Protein AF-A0A1H9Y8B5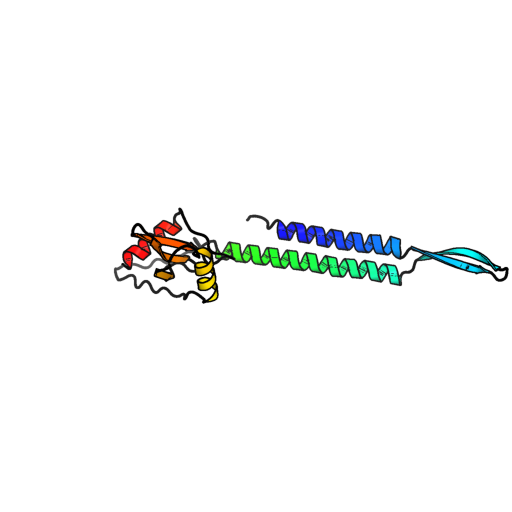-F1 (afdb_monomer_lite)

pLDDT: mean 79.42, std 17.2, range [31.36, 98.31]

Secondary structure (DSSP, 8-state):
----HHHHHHHHHHHHHHHHHHHHHHHHHEEEEEEE-TTS-EEEEEEE-HHHHHHHHHHHHHHHHHHHHHHHHHHHHHHHHHHHHS---------------------------HHHHHHHHHHTTTSEEEEEEE-SSTTEEEEEEEETTEEEEEEEE-SSSS-EE--SSHHHHHHHHHHHHH-

Organism: NCBI:txid930131

Structure (mmCIF, N/CA/C/O backbone):
data_AF-A0A1H9Y8B5-F1
#
_entry.id   AF-A0A1H9Y8B5-F1
#
loop_
_atom_site.group_PDB
_atom_site.id
_atom_site.type_symbol
_atom_site.label_atom_id
_atom_site.label_alt_id
_atom_site.label_comp_id
_atom_site.label_asym_id
_atom_site.label_entity_id
_atom_site.label_seq_id
_atom_site.pdbx_PDB_ins_code
_atom_site.Cartn_x
_atom_site.Cartn_y
_atom_site.Cartn_z
_atom_site.occupancy
_atom_site.B_iso_or_equiv
_atom_site.auth_seq_id
_atom_site.auth_comp_id
_atom_site.auth_asym_id
_atom_site.auth_atom_id
_atom_site.pdbx_PDB_model_num
ATOM 1 N N . MET A 1 1 ? -21.047 7.139 5.193 1.00 51.12 1 MET A N 1
ATOM 2 C CA . MET A 1 1 ? -19.823 6.328 5.029 1.00 51.12 1 MET A CA 1
ATOM 3 C C . MET A 1 1 ? -18.654 7.294 4.964 1.00 51.12 1 MET A C 1
ATOM 5 O O . MET A 1 1 ? -18.599 8.076 4.024 1.00 51.12 1 MET A O 1
ATOM 9 N N . LYS A 1 2 ? -17.807 7.359 5.997 1.00 60.38 2 LYS A N 1
ATOM 10 C CA . LYS A 1 2 ? -16.585 8.176 5.941 1.00 60.38 2 LYS A CA 1
ATOM 11 C C . LYS A 1 2 ? -15.595 7.439 5.036 1.00 60.38 2 LYS A C 1
ATOM 13 O O . LYS A 1 2 ? -15.360 6.255 5.242 1.00 60.38 2 LYS A O 1
ATOM 18 N N . GLU A 1 3 ? -15.066 8.102 4.012 1.00 68.00 3 GLU A N 1
ATOM 19 C CA . GLU A 1 3 ? -13.996 7.518 3.198 1.00 68.00 3 GLU A CA 1
ATOM 20 C C . GLU A 1 3 ? -12.751 7.310 4.064 1.00 68.00 3 GLU A C 1
ATOM 22 O O . GLU A 1 3 ? -12.330 8.228 4.777 1.00 68.00 3 GLU A O 1
ATOM 27 N N . ASN A 1 4 ? -12.132 6.131 3.965 1.00 81.56 4 ASN A N 1
ATOM 28 C CA . ASN A 1 4 ? -10.840 5.891 4.589 1.00 81.56 4 ASN A CA 1
ATOM 29 C C . ASN A 1 4 ? -9.761 6.691 3.839 1.00 81.56 4 ASN A C 1
ATOM 31 O O . ASN A 1 4 ? -9.314 6.304 2.757 1.00 81.56 4 ASN A O 1
ATOM 35 N N . GLN A 1 5 ? -9.352 7.818 4.427 1.00 88.38 5 GLN A N 1
ATOM 36 C CA . GLN A 1 5 ? -8.331 8.705 3.864 1.00 88.38 5 GLN A CA 1
ATOM 37 C C . GLN A 1 5 ? -6.994 7.983 3.653 1.00 88.38 5 GLN A C 1
ATOM 39 O O . GLN A 1 5 ? -6.321 8.231 2.657 1.00 88.38 5 GLN A O 1
ATOM 44 N N . VAL A 1 6 ? -6.641 7.043 4.537 1.00 89.69 6 VAL A N 1
ATOM 45 C CA . VAL A 1 6 ? -5.393 6.271 4.440 1.00 89.69 6 VAL A CA 1
ATOM 46 C C . VAL A 1 6 ? -5.401 5.396 3.189 1.00 89.69 6 VAL A C 1
ATOM 48 O O . VAL A 1 6 ? -4.450 5.429 2.411 1.00 89.69 6 VAL A O 1
ATOM 51 N N . ALA A 1 7 ? -6.503 4.680 2.939 1.00 91.25 7 ALA A N 1
ATOM 52 C CA . ALA A 1 7 ? -6.656 3.882 1.723 1.00 91.25 7 ALA A CA 1
ATOM 53 C C . ALA A 1 7 ? -6.527 4.758 0.465 1.00 91.25 7 ALA A C 1
ATOM 55 O O . ALA A 1 7 ? -5.803 4.417 -0.470 1.00 91.25 7 ALA A O 1
ATOM 56 N N . LYS A 1 8 ? -7.170 5.929 0.451 1.00 92.94 8 LYS A N 1
ATOM 57 C CA . LYS A 1 8 ? -7.124 6.855 -0.689 1.00 92.94 8 LYS A CA 1
ATOM 58 C C . LYS A 1 8 ? -5.707 7.352 -0.986 1.00 92.94 8 LYS A C 1
ATOM 60 O O . LYS A 1 8 ? -5.304 7.376 -2.145 1.00 92.94 8 LYS A O 1
ATOM 65 N N . ILE A 1 9 ? -4.946 7.708 0.049 1.00 95.50 9 ILE A N 1
ATOM 66 C CA . ILE A 1 9 ? -3.552 8.151 -0.095 1.00 95.50 9 ILE A CA 1
ATOM 67 C C . ILE A 1 9 ? -2.684 7.019 -0.656 1.00 95.50 9 ILE A C 1
ATOM 69 O O . ILE A 1 9 ? -1.950 7.238 -1.616 1.00 95.50 9 ILE A O 1
ATOM 73 N N . LEU A 1 10 ? -2.810 5.801 -0.119 1.00 95.06 10 LEU A N 1
ATOM 74 C CA . LEU A 1 10 ? -2.058 4.634 -0.597 1.00 95.06 10 LEU A CA 1
ATOM 75 C C . LEU A 1 10 ? -2.342 4.312 -2.067 1.00 95.06 10 LEU A C 1
ATOM 77 O O . LEU A 1 10 ? -1.420 4.000 -2.816 1.00 95.06 10 LEU A O 1
ATOM 81 N N . TYR A 1 11 ? -3.595 4.452 -2.498 1.00 96.38 11 TYR A N 1
ATOM 82 C CA . TYR A 1 11 ? -3.975 4.266 -3.897 1.00 96.38 11 TYR A CA 1
ATOM 83 C C . TYR A 1 11 ? -3.278 5.275 -4.821 1.00 96.38 11 TYR A C 1
ATOM 85 O O . TYR A 1 11 ? -2.722 4.905 -5.855 1.00 96.38 11 TYR A O 1
ATOM 93 N N . ILE A 1 12 ? -3.262 6.553 -4.423 1.00 97.19 12 ILE A N 1
ATOM 94 C CA . ILE A 1 12 ? -2.598 7.628 -5.174 1.00 97.19 12 ILE A CA 1
ATOM 95 C C . ILE A 1 12 ? -1.087 7.387 -5.244 1.00 97.19 12 ILE A C 1
ATOM 97 O O . ILE A 1 12 ? -0.502 7.530 -6.316 1.00 97.19 12 ILE A O 1
ATOM 101 N N . ILE A 1 13 ? -0.465 6.987 -4.129 1.00 96.94 13 ILE A N 1
ATOM 102 C CA . ILE A 1 13 ? 0.958 6.623 -4.089 1.00 96.94 13 ILE A CA 1
ATOM 103 C C . ILE A 1 13 ? 1.232 5.465 -5.047 1.00 96.94 13 ILE A C 1
ATOM 105 O O . ILE A 1 13 ? 2.180 5.540 -5.822 1.00 96.94 13 ILE A O 1
ATOM 109 N N . GLY A 1 14 ? 0.383 4.434 -5.051 1.00 97.50 14 GLY A N 1
ATOM 110 C CA . GLY A 1 14 ? 0.509 3.308 -5.970 1.00 97.50 14 GLY A CA 1
ATOM 111 C C . GLY A 1 14 ? 0.517 3.747 -7.434 1.00 97.50 14 GLY A C 1
ATOM 112 O O . GLY A 1 14 ? 1.438 3.395 -8.167 1.00 97.50 14 GLY A O 1
ATOM 113 N N . ILE A 1 15 ? -0.432 4.593 -7.849 1.00 97.94 15 ILE A N 1
ATOM 114 C CA . ILE A 1 15 ? -0.466 5.151 -9.215 1.00 97.94 15 ILE A CA 1
ATOM 115 C C . ILE A 1 15 ? 0.785 5.986 -9.514 1.00 97.94 15 ILE A C 1
ATOM 117 O O . ILE A 1 15 ? 1.388 5.837 -10.581 1.00 97.94 15 ILE A O 1
ATOM 121 N N . ALA A 1 16 ? 1.191 6.854 -8.584 1.00 97.81 16 ALA A N 1
ATOM 122 C CA . ALA A 1 16 ? 2.378 7.684 -8.749 1.00 97.81 16 ALA A CA 1
ATOM 123 C C . ALA A 1 16 ? 3.638 6.824 -8.931 1.00 97.81 16 ALA A C 1
ATOM 125 O O . ALA A 1 16 ? 4.452 7.117 -9.803 1.00 97.81 16 ALA A O 1
ATOM 126 N N . GLN A 1 17 ? 3.761 5.726 -8.183 1.00 97.44 17 GLN A N 1
ATOM 127 C CA . GLN A 1 17 ? 4.887 4.798 -8.259 1.00 97.44 17 GLN A CA 1
ATOM 128 C C . GLN A 1 17 ? 5.007 4.138 -9.641 1.00 97.44 17 GLN A C 1
ATOM 130 O O . GLN A 1 17 ? 6.113 4.020 -10.171 1.00 97.44 17 GLN A O 1
ATOM 135 N N . ILE A 1 18 ? 3.877 3.761 -10.254 1.00 98.25 18 ILE A N 1
ATOM 136 C CA . ILE A 1 18 ? 3.848 3.218 -11.623 1.00 98.25 18 ILE A CA 1
ATOM 137 C C . ILE A 1 18 ? 4.371 4.269 -12.610 1.00 98.25 18 ILE A C 1
ATOM 139 O O . ILE A 1 18 ? 5.240 3.973 -13.433 1.00 98.25 18 ILE A O 1
ATOM 143 N N . GLY A 1 19 ? 3.882 5.508 -12.500 1.00 97.94 19 GLY A N 1
ATOM 144 C CA . GLY A 1 19 ? 4.325 6.617 -13.347 1.00 97.94 19 GLY A CA 1
ATOM 145 C C . GLY A 1 19 ? 5.813 6.931 -13.179 1.00 97.94 19 GLY A C 1
ATOM 146 O O . GLY A 1 19 ? 6.533 7.064 -14.168 1.00 97.94 19 GLY A O 1
ATOM 147 N N . ILE A 1 20 ? 6.296 6.986 -11.936 1.00 97.88 20 ILE A N 1
ATOM 148 C CA . ILE A 1 20 ? 7.709 7.227 -11.618 1.00 97.88 20 ILE A CA 1
ATOM 149 C C . ILE A 1 20 ? 8.584 6.107 -12.183 1.00 97.88 20 ILE A C 1
ATOM 151 O O . ILE A 1 20 ? 9.589 6.401 -12.822 1.00 97.88 20 ILE A O 1
ATOM 155 N N . GLY A 1 21 ? 8.205 4.837 -12.007 1.00 97.62 21 GLY A N 1
ATOM 156 C CA . GLY A 1 21 ? 8.967 3.706 -12.543 1.00 97.62 21 GLY A CA 1
ATOM 157 C C . GLY A 1 21 ? 9.086 3.736 -14.065 1.00 97.62 21 GLY A C 1
ATOM 158 O O . GLY A 1 21 ? 10.164 3.484 -14.603 1.00 97.62 21 GLY A O 1
ATOM 159 N N . PHE A 1 22 ? 8.014 4.122 -14.758 1.00 97.88 22 PHE A N 1
ATOM 160 C CA . PHE A 1 22 ? 8.033 4.309 -16.208 1.00 97.88 22 PHE A CA 1
ATOM 161 C C . PHE A 1 22 ? 8.968 5.454 -16.634 1.00 97.88 22 PHE A C 1
ATOM 163 O O . PHE A 1 22 ? 9.809 5.274 -17.516 1.00 97.88 22 PHE A O 1
ATOM 170 N N . VAL A 1 23 ? 8.872 6.621 -15.983 1.00 97.75 23 VAL A N 1
ATOM 171 C CA . VAL A 1 23 ? 9.729 7.785 -16.280 1.00 97.75 23 VAL A CA 1
ATOM 172 C C . VAL A 1 23 ? 11.199 7.481 -15.990 1.00 97.75 23 VAL A C 1
ATOM 174 O O . VAL A 1 23 ? 12.060 7.770 -16.819 1.00 97.75 23 VAL A O 1
ATOM 177 N N . LEU A 1 24 ? 11.500 6.849 -14.853 1.00 96.94 24 LEU A N 1
ATOM 178 C CA . LEU A 1 24 ? 12.855 6.408 -14.523 1.00 96.94 24 LEU A CA 1
ATOM 179 C C . LEU A 1 24 ? 13.367 5.381 -15.531 1.00 96.94 24 LEU A C 1
ATOM 181 O O . LEU A 1 24 ? 14.515 5.474 -15.951 1.00 96.94 24 LEU A O 1
ATOM 185 N N . GLY A 1 25 ? 12.520 4.456 -15.982 1.00 97.00 25 GLY A N 1
ATOM 186 C CA . GLY A 1 25 ? 12.881 3.522 -17.043 1.00 97.00 25 GLY A CA 1
ATOM 187 C C . GLY A 1 25 ? 13.302 4.231 -18.329 1.00 97.00 25 GLY A C 1
ATOM 188 O O . GLY A 1 25 ? 14.275 3.812 -18.952 1.00 97.00 25 GLY A O 1
ATOM 189 N N . LEU A 1 26 ? 12.610 5.305 -18.725 1.00 95.94 26 LEU A N 1
ATOM 190 C CA . LEU A 1 26 ? 12.978 6.090 -19.909 1.00 95.94 26 LEU A CA 1
ATOM 191 C C . LEU A 1 26 ? 14.315 6.817 -19.725 1.00 95.94 26 LEU A C 1
ATOM 193 O O . LEU A 1 26 ? 15.146 6.793 -20.630 1.00 95.94 26 LEU A O 1
ATOM 197 N N . ILE A 1 27 ? 14.528 7.435 -18.560 1.00 95.38 27 ILE A N 1
ATOM 198 C CA . ILE A 1 27 ? 15.750 8.199 -18.266 1.00 95.38 27 ILE A CA 1
ATOM 199 C C . ILE A 1 27 ? 16.960 7.268 -18.163 1.00 95.38 27 ILE A C 1
ATOM 201 O O . ILE A 1 27 ? 17.986 7.523 -18.780 1.00 95.38 27 ILE A O 1
ATOM 205 N N . VAL A 1 28 ? 16.843 6.179 -17.404 1.00 94.44 28 VAL A N 1
ATOM 206 C CA . VAL A 1 28 ? 17.955 5.250 -17.147 1.00 94.44 28 VAL A CA 1
ATOM 207 C C . VAL A 1 28 ? 18.180 4.306 -18.334 1.00 94.44 28 VAL A C 1
ATOM 209 O O . VAL A 1 28 ? 19.295 3.841 -18.557 1.00 94.44 28 VAL A O 1
ATOM 212 N N . GLY A 1 29 ? 17.136 4.023 -19.118 1.00 94.44 29 GLY A N 1
ATOM 213 C CA . GLY A 1 29 ? 17.239 3.251 -20.356 1.00 94.44 29 GLY A CA 1
ATOM 214 C C . GLY A 1 29 ? 17.949 4.003 -21.484 1.00 94.44 29 GLY A C 1
ATOM 215 O O . GLY A 1 29 ? 18.496 3.362 -22.380 1.00 94.44 29 GLY A O 1
ATOM 216 N N . ALA A 1 30 ? 17.982 5.338 -21.445 1.00 93.44 30 ALA A N 1
ATOM 217 C CA . ALA A 1 30 ? 18.781 6.136 -22.365 1.00 93.44 30 ALA A CA 1
ATOM 218 C C . ALA A 1 30 ? 20.265 6.024 -21.985 1.00 93.44 30 ALA A C 1
ATOM 220 O O . ALA A 1 30 ? 20.703 6.538 -20.958 1.00 93.44 30 ALA A O 1
ATOM 221 N N . THR A 1 31 ? 21.045 5.328 -22.813 1.00 88.12 31 THR A N 1
ATOM 222 C CA . THR A 1 31 ? 22.463 5.065 -22.550 1.00 88.12 31 THR A CA 1
ATOM 223 C C . THR A 1 31 ? 23.332 5.670 -23.638 1.00 88.12 31 THR A C 1
ATOM 225 O O . THR A 1 31 ? 23.067 5.491 -24.827 1.00 88.12 31 THR A O 1
ATOM 228 N N . GLU A 1 32 ? 24.420 6.315 -23.238 1.00 86.81 32 GLU A N 1
ATOM 229 C CA . GLU A 1 32 ? 25.475 6.747 -24.148 1.00 86.81 32 GLU A CA 1
ATOM 230 C C . GLU A 1 32 ? 26.652 5.783 -24.038 1.00 86.81 32 GLU A C 1
ATOM 232 O O . GLU A 1 32 ? 27.184 5.548 -22.952 1.00 86.81 32 GLU A O 1
ATOM 237 N N . THR A 1 33 ? 27.054 5.203 -25.165 1.00 80.62 33 THR A N 1
ATOM 238 C CA . THR A 1 33 ? 28.214 4.309 -25.228 1.00 80.62 33 THR A CA 1
ATOM 239 C C . THR A 1 33 ? 29.286 4.924 -26.109 1.00 80.62 33 THR A C 1
ATOM 241 O O . THR A 1 33 ? 29.013 5.315 -27.245 1.00 80.62 33 THR A O 1
ATOM 244 N N . VAL A 1 34 ? 30.514 4.998 -25.597 1.00 85.50 34 VAL A N 1
ATOM 245 C CA . VAL A 1 34 ? 31.676 5.426 -26.382 1.00 85.50 34 VAL A CA 1
ATOM 246 C C . VAL A 1 34 ? 32.187 4.230 -27.173 1.00 85.50 34 VAL A C 1
ATOM 248 O O . VAL A 1 34 ? 32.600 3.226 -26.593 1.00 85.50 34 VAL A O 1
ATOM 251 N N . ILE A 1 35 ? 32.169 4.343 -28.496 1.00 82.12 35 ILE A N 1
ATOM 252 C CA . ILE A 1 35 ? 32.683 3.321 -29.405 1.00 82.12 35 ILE A CA 1
ATOM 253 C C . ILE A 1 35 ? 33.959 3.855 -30.042 1.00 82.12 35 ILE A C 1
ATOM 255 O O . ILE A 1 35 ? 33.967 4.926 -30.649 1.00 82.12 35 ILE A O 1
ATOM 259 N N . TYR A 1 36 ? 35.050 3.107 -29.904 1.00 83.81 36 TYR A N 1
ATOM 260 C CA . TYR A 1 36 ? 36.321 3.447 -30.531 1.00 83.81 36 TYR A CA 1
ATOM 261 C C . TYR A 1 36 ? 36.365 2.880 -31.945 1.00 83.81 36 TYR A C 1
ATOM 263 O O . TYR A 1 36 ? 36.247 1.671 -32.147 1.00 83.81 36 TYR A O 1
ATOM 271 N N . GLY A 1 37 ? 36.527 3.764 -32.929 1.00 81.81 37 GLY A N 1
ATOM 272 C CA . GLY A 1 37 ? 36.752 3.346 -34.307 1.00 81.81 37 GLY A CA 1
ATOM 273 C C . GLY A 1 37 ? 38.164 2.775 -34.516 1.00 81.81 37 GLY A C 1
ATOM 274 O O . GLY A 1 37 ? 39.037 2.947 -33.661 1.00 81.81 37 GLY A O 1
ATOM 275 N N . PRO A 1 38 ? 38.443 2.186 -35.696 1.00 79.56 38 PRO A N 1
ATOM 276 C CA . PRO A 1 38 ? 39.775 1.677 -36.064 1.00 79.56 38 PRO A CA 1
ATOM 277 C C . PRO A 1 38 ? 40.888 2.732 -35.959 1.00 79.56 38 PRO A C 1
ATOM 279 O O . PRO A 1 38 ? 42.062 2.411 -35.820 1.00 79.56 38 PRO A O 1
ATOM 282 N N . ASN A 1 39 ? 40.497 4.005 -36.010 1.00 84.88 39 ASN A N 1
ATOM 283 C CA . ASN A 1 39 ? 41.364 5.175 -36.033 1.00 84.88 39 ASN A CA 1
ATOM 284 C C . ASN A 1 39 ? 41.717 5.668 -34.613 1.00 84.88 39 ASN A C 1
ATOM 286 O O . ASN A 1 39 ? 42.344 6.714 -34.476 1.00 84.88 39 ASN A O 1
ATOM 290 N N . GLY A 1 40 ? 41.240 4.995 -33.557 1.00 80.75 40 GLY A N 1
ATOM 291 C CA . GLY A 1 40 ? 41.459 5.377 -32.155 1.00 80.75 40 GLY A CA 1
ATOM 292 C C . GLY A 1 40 ? 40.609 6.553 -31.651 1.00 80.75 40 GLY A C 1
ATOM 293 O O . GLY A 1 40 ? 40.597 6.825 -30.454 1.00 80.75 40 GLY A O 1
ATOM 294 N N . PHE A 1 41 ? 39.857 7.228 -32.523 1.00 81.31 41 PHE A N 1
ATOM 295 C CA . PHE A 1 41 ? 38.904 8.264 -32.121 1.00 81.31 41 PHE A CA 1
ATOM 296 C C . PHE A 1 41 ? 37.614 7.629 -31.583 1.00 81.31 41 PHE A C 1
ATOM 298 O O . PHE A 1 41 ? 36.990 6.803 -32.256 1.00 81.31 41 PHE A O 1
ATOM 305 N N . GLY A 1 42 ? 37.227 8.014 -30.364 1.00 81.94 42 GLY A N 1
ATOM 306 C CA . GLY A 1 42 ? 35.963 7.616 -29.748 1.00 81.94 42 GLY A CA 1
ATOM 307 C C . GLY A 1 42 ? 34.801 8.434 -30.306 1.00 81.94 42 GLY A C 1
ATOM 308 O O . GLY A 1 42 ? 34.871 9.662 -30.341 1.00 81.94 42 GLY A O 1
ATOM 309 N N . GLN A 1 43 ? 33.736 7.763 -30.735 1.00 81.31 43 GLN A N 1
ATOM 310 C CA . GLN A 1 43 ? 32.457 8.388 -31.059 1.00 81.31 43 GLN A CA 1
ATOM 311 C C . GLN A 1 43 ? 31.433 8.022 -29.987 1.00 81.31 43 GLN A C 1
ATOM 313 O O . GLN A 1 43 ? 31.351 6.868 -29.567 1.00 81.31 43 GLN A O 1
ATOM 318 N N . VAL A 1 44 ? 30.659 9.008 -29.533 1.00 84.88 44 VAL A N 1
ATOM 319 C CA . VAL A 1 44 ? 29.528 8.767 -28.632 1.00 84.88 44 VAL A CA 1
ATOM 320 C C . VAL A 1 44 ? 28.355 8.304 -29.485 1.00 84.88 44 VAL A C 1
ATOM 322 O O . VAL A 1 44 ? 27.852 9.062 -30.314 1.00 84.88 44 VAL A O 1
ATOM 325 N N . GLN A 1 45 ? 27.934 7.055 -29.300 1.00 84.88 45 GLN A N 1
ATOM 326 C CA . GLN A 1 45 ? 26.695 6.549 -29.873 1.00 84.88 45 GLN A CA 1
ATOM 327 C C . GLN A 1 45 ? 25.619 6.540 -28.789 1.00 84.88 45 GLN A C 1
ATOM 329 O O . GLN A 1 45 ? 25.749 5.851 -27.774 1.00 84.88 45 GLN A O 1
ATOM 334 N N . SER A 1 46 ? 24.549 7.301 -29.014 1.00 87.81 46 SER A N 1
ATOM 335 C CA . SER A 1 46 ? 23.346 7.233 -28.188 1.00 87.81 46 SER A CA 1
ATOM 336 C C . SER A 1 46 ? 22.543 5.988 -28.564 1.00 87.81 46 SER A C 1
ATOM 338 O O . SER A 1 46 ? 22.261 5.747 -29.740 1.00 87.81 46 SER A O 1
ATOM 340 N N . GLY A 1 47 ? 22.173 5.198 -27.562 1.00 89.25 47 GLY A N 1
ATOM 341 C CA . GLY A 1 47 ? 21.349 4.005 -27.708 1.00 89.25 47 GLY A CA 1
ATOM 342 C C . GLY A 1 47 ? 20.303 3.913 -26.601 1.00 89.25 47 GLY A C 1
ATOM 343 O O . GLY A 1 47 ? 20.343 4.648 -25.616 1.00 89.25 47 GLY A O 1
ATOM 344 N N . PHE A 1 48 ? 19.355 2.993 -26.765 1.00 93.94 48 PHE A N 1
ATOM 345 C CA . PHE A 1 48 ? 18.340 2.720 -25.753 1.00 93.94 48 PHE A CA 1
ATOM 346 C C . PHE A 1 48 ? 18.425 1.267 -25.295 1.00 93.94 48 PHE A C 1
ATOM 348 O O . PHE A 1 48 ? 18.282 0.337 -26.093 1.00 93.94 48 PHE A O 1
ATOM 355 N N . ASN A 1 49 ? 18.649 1.067 -24.000 1.00 94.88 49 ASN A N 1
ATOM 356 C CA . ASN A 1 49 ? 18.688 -0.249 -23.390 1.00 94.88 49 ASN A CA 1
ATOM 357 C C . ASN A 1 49 ? 17.285 -0.655 -22.917 1.00 94.88 49 ASN A C 1
ATOM 359 O O . ASN A 1 49 ? 16.843 -0.317 -21.815 1.00 94.88 49 ASN A O 1
ATOM 363 N N . PHE A 1 50 ? 16.599 -1.434 -23.754 1.00 95.06 50 PHE A N 1
ATOM 364 C CA . PHE A 1 50 ? 15.262 -1.944 -23.451 1.00 95.06 50 PHE A CA 1
ATOM 365 C C . PHE A 1 50 ? 15.215 -2.812 -22.190 1.00 95.06 50 PHE A C 1
ATOM 367 O O . PHE A 1 50 ? 14.237 -2.738 -21.452 1.00 95.06 50 PHE A O 1
ATOM 374 N N . SER A 1 51 ? 16.253 -3.598 -21.896 1.00 95.88 51 SER A N 1
ATOM 375 C CA . SER A 1 51 ? 16.271 -4.450 -20.699 1.00 95.88 51 SER A CA 1
ATOM 376 C C . SER A 1 51 ? 16.247 -3.619 -19.416 1.00 95.88 51 SER A C 1
ATOM 378 O O . SER A 1 51 ? 15.505 -3.939 -18.485 1.00 95.88 51 SER A O 1
ATOM 380 N N . ILE A 1 52 ? 17.004 -2.518 -19.382 1.00 95.06 52 ILE A N 1
ATOM 381 C CA . ILE A 1 52 ? 16.990 -1.568 -18.263 1.00 95.06 52 ILE A CA 1
ATOM 382 C C . ILE A 1 52 ? 15.612 -0.909 -18.153 1.00 95.06 52 ILE A C 1
ATOM 384 O O . ILE A 1 52 ? 15.008 -0.940 -17.081 1.00 95.06 52 ILE A O 1
ATOM 388 N N . PHE A 1 53 ? 15.079 -0.387 -19.260 1.00 97.25 53 PHE A N 1
ATOM 389 C CA . PHE A 1 53 ? 13.750 0.231 -19.291 1.00 97.25 53 PHE A CA 1
ATOM 390 C C . PHE A 1 53 ? 12.652 -0.696 -18.748 1.00 97.25 53 PHE A C 1
ATOM 392 O O . PHE A 1 53 ? 11.864 -0.291 -17.888 1.00 97.25 53 PHE A O 1
ATOM 399 N N . ILE A 1 54 ? 12.619 -1.949 -19.213 1.00 97.56 54 ILE A N 1
ATOM 400 C CA . ILE A 1 54 ? 11.627 -2.942 -18.790 1.00 97.56 54 ILE A CA 1
ATOM 401 C C . ILE A 1 54 ? 11.793 -3.280 -17.310 1.00 97.56 54 ILE A C 1
ATOM 403 O O . ILE A 1 54 ? 10.794 -3.371 -16.603 1.00 97.56 54 ILE A O 1
ATOM 407 N N . THR A 1 55 ? 13.026 -3.405 -16.819 1.00 97.19 55 THR A N 1
ATOM 408 C CA . THR A 1 55 ? 13.287 -3.706 -15.402 1.00 97.19 55 THR A CA 1
ATOM 409 C C . THR A 1 55 ? 12.733 -2.613 -14.487 1.00 97.19 55 THR A C 1
ATOM 411 O O . THR A 1 55 ? 12.012 -2.913 -13.536 1.00 97.19 55 THR A O 1
ATOM 414 N N . TRP A 1 56 ? 13.003 -1.343 -14.797 1.00 97.19 56 TRP A N 1
ATOM 415 C CA . TRP A 1 56 ? 12.492 -0.204 -14.025 1.00 97.19 56 TRP A CA 1
ATOM 416 C C . TRP A 1 56 ? 10.973 -0.058 -14.122 1.00 97.19 56 TRP A C 1
ATOM 418 O O . TRP A 1 56 ? 10.303 0.144 -13.108 1.00 97.19 56 TRP A O 1
ATOM 428 N N . THR A 1 57 ? 10.420 -0.226 -15.324 1.00 97.31 57 THR A N 1
ATOM 429 C CA . THR A 1 57 ? 8.974 -0.131 -15.554 1.00 97.31 57 THR A CA 1
ATOM 430 C C . THR A 1 57 ? 8.224 -1.243 -14.823 1.00 97.31 57 THR A C 1
ATOM 432 O O . THR A 1 57 ? 7.243 -0.966 -14.135 1.00 97.31 57 THR A O 1
ATOM 435 N N . LEU A 1 58 ? 8.698 -2.491 -14.907 1.00 97.88 58 LEU A N 1
ATOM 436 C CA . LEU A 1 58 ? 8.098 -3.621 -14.192 1.00 97.88 58 LEU A CA 1
ATOM 437 C C . LEU A 1 58 ? 8.268 -3.492 -12.680 1.00 97.88 58 LEU A C 1
ATOM 439 O O . LEU A 1 58 ? 7.317 -3.754 -11.949 1.00 97.88 58 LEU A O 1
ATOM 443 N N . GLY A 1 59 ? 9.433 -3.050 -12.201 1.00 97.38 59 GLY A N 1
ATOM 444 C CA . GLY A 1 59 ? 9.652 -2.796 -10.776 1.00 97.38 59 GLY A CA 1
ATOM 445 C C . GLY A 1 59 ? 8.673 -1.758 -10.222 1.00 97.38 59 GLY A C 1
ATOM 446 O O . GLY A 1 59 ? 8.016 -2.003 -9.208 1.00 97.38 59 GLY A O 1
ATOM 447 N N . GLY A 1 60 ? 8.507 -0.636 -10.929 1.00 97.44 60 GLY A N 1
ATOM 448 C CA . GLY A 1 60 ? 7.519 0.389 -10.582 1.00 97.44 60 GLY A CA 1
ATOM 449 C C . GLY A 1 60 ? 6.080 -0.114 -10.667 1.00 97.44 60 GLY A C 1
ATOM 450 O O . GLY A 1 60 ? 5.282 0.174 -9.778 1.00 97.44 60 GLY A O 1
ATOM 451 N N . PHE A 1 61 ? 5.758 -0.917 -11.684 1.00 98.31 61 PHE A N 1
ATOM 452 C CA . PHE A 1 61 ? 4.438 -1.525 -11.846 1.00 98.31 61 PHE A CA 1
ATOM 453 C C . PHE A 1 61 ? 4.086 -2.470 -10.694 1.00 98.31 61 PHE A C 1
ATOM 455 O O . PHE A 1 61 ? 3.03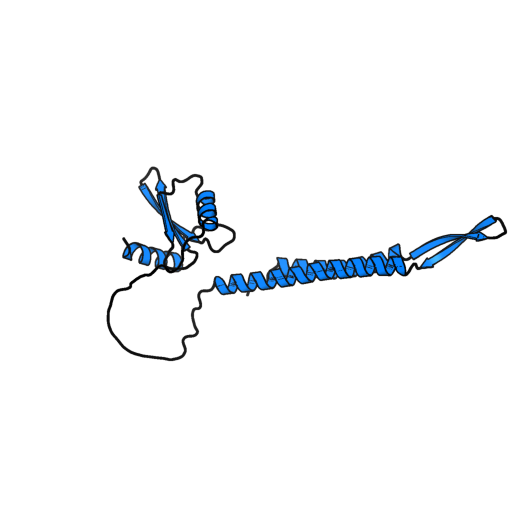7 -2.314 -10.075 1.00 98.31 61 PHE A O 1
ATOM 462 N N . VAL A 1 62 ? 4.968 -3.421 -10.371 1.00 98.19 62 VAL A N 1
ATOM 463 C CA . VAL A 1 62 ? 4.750 -4.399 -9.293 1.00 98.19 62 VAL A CA 1
ATOM 464 C C . VAL A 1 62 ? 4.660 -3.696 -7.940 1.00 98.19 62 VAL A C 1
ATOM 466 O O . VAL A 1 62 ? 3.739 -3.965 -7.170 1.00 98.19 62 VAL A O 1
ATOM 469 N N . SER A 1 63 ? 5.570 -2.757 -7.660 1.00 97.56 63 SER A N 1
ATOM 470 C CA . SER A 1 63 ? 5.532 -1.976 -6.420 1.00 97.56 63 SER A CA 1
ATOM 471 C C . SER A 1 63 ? 4.256 -1.134 -6.320 1.00 97.56 63 SER A C 1
ATOM 473 O O . SER A 1 63 ? 3.601 -1.141 -5.279 1.00 97.56 63 SER A O 1
ATOM 475 N N . GLY A 1 64 ? 3.858 -0.459 -7.400 1.00 98.00 64 GLY A N 1
ATOM 476 C CA . GLY A 1 64 ? 2.629 0.329 -7.441 1.00 98.00 64 GLY A CA 1
ATOM 477 C C . GLY A 1 64 ? 1.371 -0.520 -7.250 1.00 98.00 64 GLY A C 1
ATOM 478 O O . GLY A 1 64 ? 0.501 -0.156 -6.459 1.00 98.00 64 GLY A O 1
ATOM 479 N N . MET A 1 65 ? 1.308 -1.689 -7.894 1.00 98.00 65 MET A N 1
ATOM 480 C CA . MET A 1 65 ? 0.213 -2.649 -7.717 1.00 98.00 65 MET A CA 1
ATOM 481 C C . MET A 1 65 ? 0.112 -3.163 -6.279 1.00 98.00 65 MET A C 1
ATOM 483 O O . MET A 1 65 ? -0.992 -3.324 -5.767 1.00 98.00 65 MET A O 1
ATOM 487 N N . LEU A 1 66 ? 1.240 -3.360 -5.595 1.00 97.94 66 LEU A N 1
ATOM 488 C CA . LEU A 1 66 ? 1.257 -3.759 -4.188 1.00 97.94 66 LEU A CA 1
ATOM 489 C C . LEU A 1 66 ? 0.644 -2.680 -3.275 1.00 97.94 66 LEU A C 1
ATOM 491 O O . LEU A 1 66 ? -0.173 -3.002 -2.412 1.00 97.94 66 LEU A O 1
ATOM 495 N N . PHE A 1 67 ? 0.949 -1.397 -3.503 1.00 97.38 67 PHE A N 1
ATOM 496 C CA . PHE A 1 67 ? 0.316 -0.291 -2.766 1.00 97.38 67 PHE A CA 1
ATOM 497 C C . PHE A 1 67 ? -1.188 -0.176 -3.040 1.00 97.38 67 PHE A C 1
ATOM 499 O O . PHE A 1 67 ? -1.965 0.061 -2.111 1.00 97.38 67 PHE A O 1
ATOM 506 N N . ILE A 1 68 ? -1.609 -0.376 -4.293 1.00 97.44 68 ILE A N 1
ATOM 507 C CA . ILE A 1 68 ? -3.031 -0.413 -4.664 1.00 97.44 68 ILE A CA 1
ATOM 508 C C . ILE A 1 68 ? -3.732 -1.577 -3.950 1.00 97.44 68 ILE A C 1
ATOM 510 O O . ILE A 1 68 ? -4.769 -1.367 -3.326 1.00 97.44 68 ILE A O 1
ATOM 514 N N . GLY A 1 69 ? -3.135 -2.771 -3.947 1.00 96.44 69 GLY A N 1
ATOM 515 C CA . GLY A 1 69 ? -3.675 -3.926 -3.228 1.00 96.44 69 GLY A CA 1
ATOM 516 C C . GLY A 1 69 ? -3.843 -3.658 -1.729 1.00 96.44 69 GLY A C 1
ATOM 517 O O . GLY A 1 69 ? -4.905 -3.913 -1.164 1.00 96.44 69 GLY A O 1
ATOM 518 N N . PHE A 1 70 ? -2.840 -3.064 -1.075 1.00 96.00 70 PHE A N 1
ATOM 519 C CA . PHE A 1 70 ? -2.953 -2.688 0.340 1.00 96.00 70 PHE A CA 1
ATOM 520 C C . PHE A 1 70 ? -4.025 -1.629 0.601 1.00 96.00 70 PHE A C 1
ATOM 522 O O . PHE A 1 70 ? -4.734 -1.719 1.605 1.00 96.00 70 PHE A O 1
ATOM 529 N N . SER A 1 71 ? -4.186 -0.654 -0.296 1.00 96.19 71 SER A N 1
ATOM 530 C CA . SER A 1 71 ? -5.277 0.321 -0.212 1.00 96.19 71 SER A CA 1
ATOM 531 C C . SER A 1 71 ? -6.647 -0.364 -0.174 1.00 96.19 71 SER A C 1
ATOM 533 O O . SER A 1 71 ? -7.478 -0.035 0.679 1.00 96.19 71 SER A O 1
ATOM 535 N N . GLU A 1 72 ? -6.868 -1.352 -1.044 1.00 94.06 72 GLU A N 1
ATOM 536 C CA . GLU A 1 72 ? -8.127 -2.097 -1.095 1.00 94.06 72 GLU A CA 1
ATOM 537 C C . GLU A 1 72 ? -8.363 -2.925 0.168 1.00 94.06 72 GLU A C 1
ATOM 539 O O . GLU A 1 72 ? -9.455 -2.869 0.738 1.00 94.06 72 GLU A O 1
ATOM 544 N N . VAL A 1 73 ? -7.334 -3.618 0.664 1.00 94.44 73 VAL A N 1
ATOM 545 C CA . VAL A 1 73 ? -7.415 -4.381 1.920 1.00 94.44 73 VAL A CA 1
ATOM 546 C C . VAL A 1 73 ? -7.787 -3.470 3.094 1.00 94.44 73 VAL A C 1
ATOM 548 O O . VAL A 1 73 ? -8.693 -3.784 3.867 1.00 94.44 73 VAL A O 1
ATOM 551 N N . ILE A 1 74 ? -7.152 -2.300 3.208 1.00 91.62 74 ILE A N 1
ATOM 552 C CA . ILE A 1 74 ? -7.431 -1.330 4.278 1.00 91.62 74 ILE A CA 1
ATOM 553 C C . ILE A 1 74 ? -8.844 -0.745 4.150 1.00 91.62 74 ILE A C 1
ATOM 555 O O . ILE A 1 74 ? -9.525 -0.521 5.157 1.00 91.62 74 ILE A O 1
ATOM 559 N N . LYS A 1 75 ? -9.309 -0.492 2.923 1.00 90.44 75 LYS A N 1
ATOM 560 C CA . LYS A 1 75 ? -10.675 -0.022 2.666 1.00 90.44 75 LYS A CA 1
ATOM 561 C C . LYS A 1 75 ? -11.708 -1.063 3.101 1.00 90.44 75 LYS A C 1
ATOM 563 O O . LYS A 1 75 ? -12.659 -0.700 3.791 1.00 90.44 75 LYS A O 1
ATOM 568 N N . LEU A 1 76 ? -11.496 -2.330 2.746 1.00 90.69 76 LEU A N 1
ATOM 569 C CA . LEU A 1 76 ? -12.364 -3.441 3.140 1.00 90.69 76 LEU A CA 1
ATOM 570 C C . LEU A 1 76 ? -12.401 -3.608 4.659 1.00 90.69 76 LEU A C 1
ATOM 572 O O . LEU A 1 76 ? -13.481 -3.680 5.241 1.00 90.69 76 LEU A O 1
ATOM 576 N N . LEU A 1 77 ? -11.240 -3.591 5.315 1.00 89.12 77 LEU A N 1
ATOM 577 C CA . LEU A 1 77 ? -11.164 -3.711 6.769 1.00 89.12 77 LEU A CA 1
ATOM 578 C C . LEU A 1 77 ? -11.893 -2.557 7.474 1.00 89.12 77 LEU A C 1
ATOM 580 O O . LEU A 1 77 ? -12.612 -2.773 8.448 1.00 89.12 77 LEU A O 1
ATOM 584 N N . HIS A 1 78 ? -11.758 -1.333 6.957 1.00 86.62 78 HIS A N 1
ATOM 585 C CA . HIS A 1 78 ? -12.480 -0.176 7.483 1.00 86.62 78 HIS A CA 1
ATOM 586 C C . HIS A 1 78 ? -13.998 -0.318 7.328 1.00 86.62 78 HIS A C 1
ATOM 588 O O . HIS A 1 78 ? -14.744 0.028 8.243 1.00 86.62 78 HIS A O 1
ATOM 594 N N . GLU A 1 79 ? -14.458 -0.847 6.195 1.00 86.12 79 GLU A N 1
ATOM 595 C CA . GLU A 1 79 ? -15.877 -1.101 5.955 1.00 86.12 79 GLU A CA 1
ATOM 596 C C . GLU A 1 79 ? -16.432 -2.183 6.891 1.00 86.12 79 GLU A C 1
ATOM 598 O O . GLU A 1 79 ? -17.512 -2.004 7.453 1.00 86.12 79 GLU A O 1
ATOM 603 N N . ILE A 1 80 ? -15.688 -3.272 7.097 1.00 86.44 80 ILE A N 1
ATOM 604 C CA . ILE A 1 80 ? -16.065 -4.356 8.011 1.00 86.44 80 ILE A CA 1
ATOM 605 C C . ILE A 1 80 ? -16.161 -3.837 9.449 1.00 86.44 80 ILE A C 1
ATOM 607 O O . ILE A 1 80 ? -17.201 -3.998 10.085 1.00 86.44 80 ILE A O 1
ATOM 611 N N . ASN A 1 81 ? -15.129 -3.140 9.930 1.00 83.31 81 ASN A N 1
ATOM 612 C CA . ASN A 1 81 ? -15.124 -2.547 11.268 1.00 83.31 81 ASN A CA 1
ATOM 613 C C . ASN A 1 81 ? -16.293 -1.564 11.457 1.00 83.31 81 ASN A C 1
ATOM 615 O O . ASN A 1 81 ? -16.956 -1.558 12.492 1.00 83.31 81 ASN A O 1
ATOM 619 N N . TRP A 1 82 ? -16.599 -0.756 10.436 1.00 80.50 82 TRP A N 1
ATOM 620 C CA . TRP A 1 82 ? -17.751 0.141 10.488 1.00 80.50 82 TRP A CA 1
ATOM 621 C C . TRP A 1 82 ? -19.081 -0.620 10.577 1.00 80.50 82 TRP A C 1
ATOM 623 O O . TRP A 1 82 ? -19.962 -0.215 11.331 1.00 80.50 82 TRP A O 1
ATOM 633 N N . LYS A 1 83 ? -19.238 -1.718 9.827 1.00 79.56 83 LYS A N 1
ATOM 634 C CA . LYS A 1 83 ? -20.448 -2.556 9.865 1.00 79.56 83 LYS A CA 1
ATOM 635 C C . LYS A 1 83 ? -20.617 -3.284 11.198 1.00 79.56 83 LYS A C 1
ATOM 637 O O . LYS A 1 83 ? -21.745 -3.394 11.653 1.00 79.56 83 LYS A O 1
ATOM 642 N N . MET A 1 84 ? -19.531 -3.719 11.836 1.00 75.62 84 MET A N 1
ATOM 643 C CA . MET A 1 84 ? -19.570 -4.356 13.161 1.00 75.62 84 MET A CA 1
ATOM 644 C C . MET A 1 84 ? -19.918 -3.362 14.280 1.00 75.62 84 MET A C 1
ATOM 646 O O . MET A 1 84 ? -20.653 -3.703 15.200 1.00 75.62 84 MET A O 1
ATOM 650 N N . LYS A 1 85 ? -19.441 -2.112 14.191 1.00 68.31 85 LYS A N 1
ATOM 651 C CA . LYS A 1 85 ? -19.714 -1.066 15.197 1.00 68.31 85 LYS A CA 1
ATOM 652 C C . LYS A 1 85 ? -21.128 -0.481 15.134 1.00 68.31 85 LYS A C 1
ATOM 654 O O . LYS A 1 85 ? -21.551 0.196 16.071 1.00 68.31 85 LYS A O 1
ATOM 659 N N . VAL A 1 86 ? -21.868 -0.696 14.046 1.00 55.91 86 VAL A N 1
ATOM 660 C CA . VAL A 1 86 ? -23.283 -0.320 13.973 1.00 55.91 86 VAL A CA 1
ATOM 661 C C . VAL A 1 86 ? -24.099 -1.534 14.418 1.00 55.91 86 VAL A C 1
ATOM 663 O O . VAL A 1 86 ? -24.194 -2.485 13.647 1.0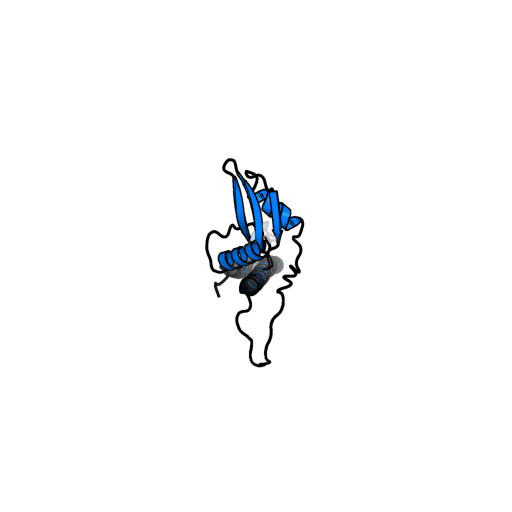0 55.91 86 VAL A O 1
ATOM 666 N N . PRO A 1 87 ? -24.715 -1.534 15.619 1.00 48.72 87 PRO A N 1
ATOM 667 C CA . PRO A 1 87 ? -25.638 -2.602 15.972 1.00 48.72 87 PRO A CA 1
ATOM 668 C C . PRO A 1 87 ? -26.747 -2.613 14.920 1.00 48.72 87 PRO A C 1
ATOM 670 O O . PRO A 1 87 ? -27.295 -1.549 14.614 1.00 48.72 87 PRO A O 1
ATOM 673 N N . GLU A 1 88 ? -27.044 -3.782 14.348 1.00 51.22 88 GLU A N 1
ATOM 674 C CA . GLU A 1 88 ? -28.131 -3.989 13.388 1.00 51.22 88 GLU A CA 1
ATOM 675 C C . GLU A 1 88 ? -29.470 -3.525 13.981 1.00 51.22 88 GLU A C 1
ATOM 677 O O . GLU A 1 88 ? -30.258 -4.276 14.548 1.00 51.22 88 GLU A O 1
ATOM 682 N N . SER A 1 89 ? -29.745 -2.235 13.853 1.00 52.06 89 SER A N 1
ATOM 683 C CA . SER A 1 89 ? -31.048 -1.647 14.078 1.00 52.06 89 SER A CA 1
ATOM 684 C C . SER A 1 89 ? -31.727 -1.568 12.722 1.00 52.06 89 SER A C 1
ATOM 686 O O . SER A 1 89 ? -31.596 -0.571 12.013 1.00 52.06 89 SER A O 1
ATOM 688 N N . GLY A 1 90 ? -32.492 -2.607 12.396 1.00 47.62 90 GLY A N 1
ATOM 689 C CA . GLY A 1 90 ? -33.623 -2.459 11.486 1.00 47.62 90 GLY A CA 1
ATOM 690 C C . GLY A 1 90 ? -33.544 -3.252 10.192 1.00 47.62 90 GLY A C 1
ATOM 691 O O . GLY A 1 90 ? -33.505 -2.662 9.118 1.00 47.62 90 GLY A O 1
ATOM 692 N N . LYS A 1 91 ? -33.669 -4.577 10.295 1.00 40.94 91 LYS A N 1
ATOM 693 C CA . LYS A 1 91 ? -34.470 -5.365 9.346 1.00 40.94 91 LYS A CA 1
ATOM 694 C C . LYS A 1 91 ? -35.266 -6.427 10.104 1.00 40.94 91 LYS A C 1
ATOM 696 O O . LYS A 1 91 ? -34.925 -7.599 10.104 1.00 40.94 91 LYS A O 1
ATOM 701 N N . ALA A 1 92 ? -36.328 -5.982 10.769 1.00 38.25 92 ALA A N 1
ATOM 702 C CA . ALA A 1 92 ? -37.410 -6.848 11.217 1.00 38.25 92 ALA A CA 1
ATOM 703 C C . ALA A 1 92 ? -38.654 -6.490 10.395 1.00 38.25 92 ALA A C 1
ATOM 705 O O . ALA A 1 92 ? -39.441 -5.629 10.784 1.00 38.25 92 ALA A O 1
ATOM 706 N N . GLU A 1 93 ? -38.798 -7.114 9.228 1.00 43.81 93 GLU A N 1
ATOM 707 C CA . GLU A 1 93 ? -40.101 -7.249 8.583 1.00 43.81 93 GLU A CA 1
ATOM 708 C C . GLU A 1 93 ? -40.690 -8.597 8.994 1.00 43.81 93 GLU A C 1
ATOM 710 O O . GLU A 1 93 ? -40.135 -9.647 8.691 1.00 43.81 93 GLU A O 1
ATOM 715 N N . GLY A 1 94 ? -41.826 -8.517 9.689 1.00 38.88 94 GLY A N 1
ATOM 716 C CA . GLY A 1 94 ? -42.853 -9.550 9.725 1.00 38.88 94 GLY A CA 1
ATOM 717 C C . GLY A 1 94 ? -42.552 -10.795 10.551 1.00 38.88 94 GLY A C 1
ATOM 718 O O . GLY A 1 94 ? -42.055 -11.778 10.022 1.00 38.88 94 GLY A O 1
ATOM 719 N N . LEU A 1 95 ? -43.006 -10.795 11.807 1.00 31.36 95 LEU A N 1
ATOM 720 C CA . LEU A 1 95 ? -43.976 -11.777 12.316 1.00 31.36 95 LEU A CA 1
ATOM 721 C C . LEU A 1 95 ? -44.370 -11.400 13.750 1.00 31.36 95 LEU A C 1
ATOM 723 O O . LEU A 1 95 ? -43.564 -11.418 14.675 1.00 31.36 95 LEU A O 1
ATOM 727 N N . MET A 1 96 ? -45.637 -11.024 13.913 1.00 42.19 96 MET A N 1
ATOM 728 C CA . MET A 1 96 ? -46.290 -10.939 15.214 1.00 42.19 96 MET A CA 1
ATOM 729 C C . MET A 1 96 ? -46.552 -12.349 15.736 1.00 42.19 96 MET A C 1
ATOM 731 O O . MET A 1 96 ? -47.176 -13.112 15.009 1.00 42.19 96 MET A O 1
ATOM 735 N N . LEU A 1 97 ? -46.188 -12.638 16.989 1.00 34.75 97 LEU A N 1
ATOM 736 C CA . LEU A 1 97 ? -46.954 -13.506 17.893 1.00 34.75 97 LEU A CA 1
ATOM 737 C C . LEU A 1 97 ? -46.667 -13.131 19.362 1.00 34.75 97 LEU A C 1
ATOM 739 O O . LEU A 1 97 ? -45.573 -13.317 19.880 1.00 34.75 97 LEU A O 1
ATOM 743 N N . ASP A 1 98 ? -47.682 -12.507 19.952 1.00 35.19 98 ASP A N 1
ATOM 744 C CA . ASP A 1 98 ? -48.308 -12.746 21.257 1.00 35.19 98 ASP A CA 1
ATOM 745 C C . ASP A 1 98 ? -47.496 -13.188 22.506 1.00 35.19 98 ASP A C 1
ATOM 747 O O . ASP A 1 98 ? -46.984 -14.296 22.601 1.00 35.19 98 ASP A O 1
ATOM 751 N N . THR A 1 99 ? -47.570 -12.310 23.516 1.00 35.84 99 THR A N 1
ATOM 752 C CA . THR A 1 99 ? -47.933 -12.539 24.932 1.00 35.84 99 THR A CA 1
ATOM 753 C C . THR A 1 99 ? -47.097 -13.419 25.891 1.00 35.84 99 THR A C 1
ATOM 755 O O . THR A 1 99 ? -46.919 -14.620 25.736 1.00 35.84 99 THR A O 1
ATOM 758 N N . ASN A 1 100 ? -46.840 -12.776 27.043 1.00 32.78 100 ASN A N 1
ATOM 759 C CA . ASN A 1 100 ? -46.670 -13.266 28.420 1.00 32.78 100 ASN A CA 1
ATOM 760 C C . ASN A 1 100 ? -45.270 -13.453 29.035 1.00 32.78 100 ASN A C 1
ATOM 762 O O . ASN A 1 100 ? -44.322 -13.957 28.452 1.00 32.78 100 ASN A O 1
ATOM 766 N N . GLN A 1 101 ? -45.218 -13.001 30.290 1.00 44.03 101 GLN A N 1
ATOM 767 C CA . GLN A 1 101 ? -44.104 -12.881 31.230 1.00 44.03 101 GLN A CA 1
ATOM 768 C C . GLN A 1 101 ? -43.194 -14.120 31.337 1.00 44.03 101 GLN A C 1
ATOM 770 O O . GLN A 1 101 ? -43.705 -15.216 3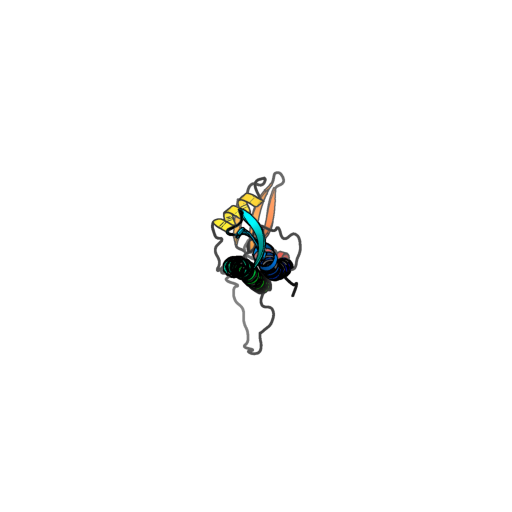1.560 1.00 44.03 101 GLN A O 1
ATOM 775 N N . LYS A 1 102 ? -41.864 -13.917 31.392 1.00 32.47 102 LYS A N 1
ATOM 776 C CA . LYS A 1 102 ? -40.962 -14.480 32.428 1.00 32.47 102 LYS A CA 1
ATOM 777 C C . LYS A 1 102 ? -39.485 -14.159 32.174 1.00 32.47 102 LYS A C 1
ATOM 779 O O . LYS A 1 102 ? -38.998 -14.315 31.067 1.00 32.47 102 LYS A O 1
ATOM 784 N N . GLN A 1 103 ? -38.824 -13.768 33.269 1.00 31.59 103 GLN A N 1
ATOM 785 C CA . GLN A 1 103 ? -37.396 -13.893 33.591 1.00 31.59 103 GLN A CA 1
ATOM 786 C C . GLN A 1 103 ? -36.407 -13.665 32.445 1.00 31.59 103 GLN A C 1
ATOM 788 O O . GLN A 1 103 ? -36.120 -14.557 31.650 1.00 31.59 103 GLN A O 1
ATOM 793 N N . VAL A 1 104 ? -35.796 -12.479 32.449 1.00 34.34 104 VAL A N 1
ATOM 794 C CA . VAL A 1 104 ? -34.594 -12.216 31.663 1.00 34.34 104 VAL A CA 1
ATOM 795 C C . VAL A 1 104 ? -33.449 -13.035 32.268 1.00 34.34 104 VAL A C 1
ATOM 797 O O . VAL A 1 104 ? -32.749 -12.587 33.169 1.00 34.34 104 VAL A O 1
ATOM 800 N N . ASN A 1 105 ? -33.277 -14.265 31.791 1.00 39.16 105 ASN A N 1
ATOM 801 C CA . ASN A 1 105 ? -32.009 -14.974 31.896 1.00 39.16 105 ASN A CA 1
ATOM 802 C C . ASN A 1 105 ? -31.029 -14.216 30.994 1.00 39.16 105 ASN A C 1
ATOM 804 O O . ASN A 1 105 ? -30.992 -14.452 29.786 1.00 39.16 105 ASN A O 1
ATOM 808 N N . VAL A 1 106 ? -30.296 -13.241 31.543 1.00 51.88 106 VAL A N 1
ATOM 809 C CA . VAL A 1 106 ? -29.252 -12.556 30.774 1.00 51.88 106 VAL A CA 1
ATOM 810 C C . VAL A 1 106 ? -28.033 -13.464 30.735 1.00 51.88 106 VAL A C 1
ATOM 812 O O . VAL A 1 106 ? -27.158 -13.396 31.592 1.00 51.88 106 VAL A O 1
ATOM 815 N N . THR A 1 107 ? -27.993 -14.355 29.753 1.00 47.47 107 THR A N 1
ATOM 816 C CA . THR A 1 107 ? -26.791 -15.127 29.453 1.00 47.47 107 THR A CA 1
ATOM 817 C C . THR A 1 107 ? -25.824 -14.196 28.728 1.00 47.47 107 THR A C 1
ATOM 819 O O . THR A 1 107 ? -26.064 -13.811 27.583 1.00 47.47 107 THR A O 1
ATOM 822 N N . VAL A 1 108 ? -24.756 -13.778 29.407 1.00 60.34 108 VAL A N 1
ATOM 823 C CA . VAL A 1 108 ? -23.612 -13.150 28.738 1.00 60.34 108 VAL A CA 1
ATOM 824 C C . VAL A 1 108 ? -22.931 -14.263 27.945 1.00 60.34 108 VAL A C 1
ATOM 826 O O . VAL A 1 108 ? -22.367 -15.179 28.528 1.00 60.34 108 VAL A O 1
ATOM 829 N N . ASN A 1 109 ? -23.097 -14.246 26.623 1.00 61.56 109 ASN A N 1
ATOM 830 C CA . ASN A 1 109 ? -22.662 -15.328 25.733 1.00 61.56 109 ASN A CA 1
ATOM 831 C C . ASN A 1 109 ? -21.297 -15.053 25.079 1.00 61.56 109 ASN A C 1
ATOM 833 O O . ASN A 1 109 ? -21.021 -15.542 23.987 1.00 61.56 109 ASN A O 1
ATOM 837 N N . TRP A 1 110 ? -20.474 -14.219 25.704 1.00 73.94 110 TRP A N 1
ATOM 838 C CA . TRP A 1 110 ? -19.126 -13.938 25.236 1.00 73.94 110 TRP A CA 1
ATOM 839 C C . TRP A 1 110 ? -18.190 -13.851 26.434 1.00 73.94 110 TRP A C 1
ATOM 841 O O . TRP A 1 110 ? -18.575 -13.398 27.516 1.00 73.94 110 TRP A O 1
ATOM 851 N N . GLU A 1 111 ? -16.976 -14.337 26.236 1.00 73.44 111 GLU A N 1
ATOM 852 C CA . GLU A 1 111 ? -15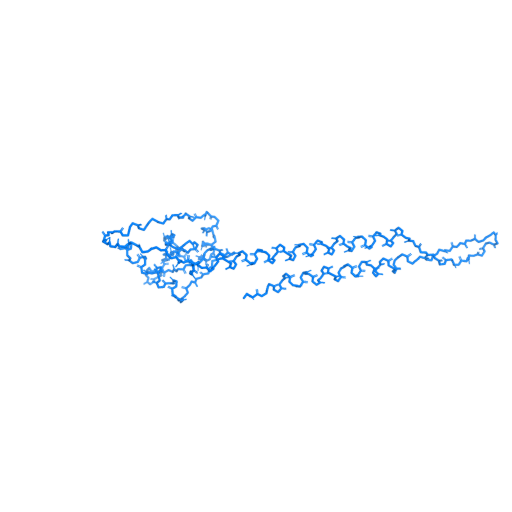.916 -14.311 27.231 1.00 73.44 111 GLU A CA 1
ATOM 853 C C . GLU A 1 111 ? -14.871 -13.291 26.797 1.00 73.44 111 GLU A C 1
ATOM 855 O O . GLU A 1 111 ? -14.652 -13.076 25.607 1.00 73.44 111 GLU A O 1
ATOM 860 N N . LEU A 1 112 ? -14.256 -12.642 27.780 1.00 77.44 112 LEU A N 1
ATOM 861 C CA . LEU A 1 112 ? -13.198 -11.676 27.537 1.00 77.44 112 LEU A CA 1
ATOM 862 C C . LEU A 1 112 ? -11.910 -12.427 27.196 1.00 77.44 112 LEU A C 1
ATOM 864 O O . LEU A 1 112 ? -11.437 -13.226 28.009 1.00 77.44 112 LEU A O 1
ATOM 868 N N . GLU A 1 113 ? -11.330 -12.166 26.027 1.00 78.38 113 GLU A N 1
ATOM 869 C CA . GLU A 1 113 ? -10.061 -12.791 25.651 1.00 78.38 113 GLU A CA 1
ATOM 870 C C . GLU A 1 113 ? -8.903 -12.242 26.507 1.00 78.38 113 GLU A C 1
ATOM 872 O O . GLU A 1 113 ? -8.896 -11.075 26.908 1.00 78.38 113 GLU A O 1
ATOM 877 N N . GLU A 1 114 ? -7.870 -13.057 26.760 1.00 76.19 114 GLU A N 1
ATOM 878 C CA . GLU A 1 114 ? -6.701 -12.639 27.557 1.00 76.19 114 GLU A CA 1
ATOM 879 C C . GLU A 1 114 ? -6.023 -11.380 26.992 1.00 76.19 114 GLU A C 1
ATOM 881 O O . GLU A 1 114 ? -5.608 -10.504 27.751 1.00 76.19 114 GLU A O 1
ATOM 886 N N . ALA A 1 115 ? -5.984 -11.246 25.662 1.00 74.69 115 ALA A N 1
ATOM 887 C CA . ALA A 1 115 ? -5.436 -10.073 24.986 1.00 74.69 115 ALA A CA 1
ATOM 888 C C . ALA A 1 115 ? -6.253 -8.797 25.258 1.00 74.69 115 ALA A C 1
ATOM 890 O O . ALA A 1 115 ? -5.698 -7.703 25.322 1.00 74.69 115 ALA A O 1
ATOM 891 N N . GLU A 1 116 ? -7.573 -8.903 25.425 1.00 79.06 116 GLU A N 1
ATOM 892 C CA . GLU A 1 116 ? -8.426 -7.762 25.779 1.00 79.06 116 GLU A CA 1
ATOM 893 C C . GLU A 1 116 ? -8.271 -7.392 27.253 1.00 79.06 116 GLU A C 1
ATOM 895 O O . GLU A 1 116 ? -8.263 -6.212 27.611 1.00 79.06 116 GLU A O 1
ATOM 900 N N . LEU A 1 117 ? -8.076 -8.396 28.104 1.00 79.88 117 LEU A N 1
ATOM 901 C CA . LEU A 1 117 ? -7.797 -8.216 29.521 1.00 79.88 117 LEU A CA 1
ATOM 902 C C . LEU A 1 117 ? -6.462 -7.486 29.743 1.00 79.88 117 LEU A C 1
ATOM 904 O O . LEU A 1 117 ? -6.382 -6.601 30.598 1.00 79.88 117 LEU A O 1
ATOM 908 N N . GLU A 1 118 ? -5.438 -7.811 28.953 1.00 80.56 118 GLU A N 1
ATOM 909 C CA . GLU A 1 118 ? -4.144 -7.120 28.970 1.00 80.56 118 GLU A CA 1
ATOM 910 C C . GLU A 1 118 ? -4.287 -5.645 28.566 1.00 80.56 118 GLU A C 1
ATOM 912 O O . GLU A 1 118 ? -3.812 -4.770 29.288 1.00 80.56 118 GLU A O 1
ATOM 917 N N . LYS A 1 119 ? -5.070 -5.341 27.519 1.00 82.75 119 LYS A N 1
ATOM 918 C CA . LYS A 1 119 ? -5.369 -3.951 27.125 1.00 82.75 119 LYS A CA 1
ATOM 919 C C . LYS A 1 119 ? -6.032 -3.145 28.251 1.00 82.75 119 LYS A C 1
ATOM 921 O O . LYS A 1 119 ? -5.710 -1.973 28.428 1.00 82.75 119 LYS A O 1
ATOM 926 N N . ILE A 1 120 ? -6.969 -3.741 29.001 1.00 82.75 120 ILE A N 1
ATOM 927 C CA . ILE A 1 120 ? -7.635 -3.068 30.136 1.00 82.75 120 ILE A CA 1
ATOM 928 C C . ILE A 1 120 ? -6.644 -2.808 31.271 1.00 82.75 120 ILE A C 1
ATOM 930 O O . ILE A 1 120 ? -6.654 -1.718 31.846 1.00 82.75 120 ILE A O 1
ATOM 934 N N . LYS A 1 121 ? -5.782 -3.781 31.583 1.00 83.06 121 LYS A N 1
ATOM 935 C CA . LYS A 1 121 ? -4.725 -3.614 32.590 1.00 83.06 121 LYS A CA 1
ATOM 936 C C . LYS A 1 121 ? -3.751 -2.506 32.207 1.00 83.06 121 LYS A C 1
ATOM 938 O O . LYS A 1 121 ? -3.405 -1.697 33.060 1.00 83.06 121 LYS A O 1
ATOM 943 N N . ASP A 1 122 ? -3.374 -2.437 30.934 1.00 84.00 122 ASP A N 1
ATOM 944 C CA . ASP A 1 122 ? -2.514 -1.377 30.413 1.00 84.00 122 ASP A CA 1
ATOM 945 C C . ASP A 1 122 ? -3.179 0.001 30.450 1.00 84.00 122 ASP A C 1
ATOM 947 O O . ASP A 1 122 ? -2.521 1.008 30.704 1.00 84.00 122 ASP A O 1
ATOM 951 N N . PHE A 1 123 ? -4.492 0.064 30.235 1.00 83.50 123 PHE A N 1
ATOM 952 C CA . PHE A 1 123 ? -5.234 1.322 30.289 1.00 83.50 123 PHE A CA 1
ATOM 953 C C . PHE A 1 123 ? -5.381 1.869 31.718 1.00 83.50 123 PHE A C 1
ATOM 955 O O . PHE A 1 123 ? -5.330 3.080 31.918 1.00 83.50 123 PHE A O 1
ATOM 962 N N . TYR A 1 124 ? -5.533 0.992 32.714 1.00 84.00 124 TYR A N 1
ATOM 963 C CA . TYR A 1 124 ? -5.694 1.357 34.126 1.00 84.00 124 TYR A CA 1
ATOM 964 C C . TYR A 1 124 ? -4.436 1.074 34.966 1.00 84.00 124 TYR A C 1
ATOM 966 O O . TYR A 1 124 ? -4.551 0.713 36.130 1.00 84.00 124 TYR A O 1
ATOM 974 N N . GLN A 1 125 ? -3.229 1.261 34.419 1.00 79.62 125 GLN A N 1
ATOM 975 C CA . GLN A 1 125 ? -1.968 1.005 35.146 1.00 79.62 125 GLN A CA 1
ATOM 976 C C . GLN A 1 125 ? -1.832 1.784 36.469 1.00 79.62 125 GLN A C 1
ATOM 978 O O . GLN A 1 125 ? -1.108 1.354 37.365 1.00 79.62 125 GLN A O 1
ATOM 983 N N . GLU A 1 126 ? -2.524 2.918 36.595 1.00 75.19 126 GLU A N 1
ATOM 984 C CA . GLU A 1 126 ? -2.503 3.786 37.778 1.00 75.19 126 GLU A CA 1
ATOM 985 C C . GLU A 1 126 ? -3.661 3.518 38.763 1.00 75.19 126 GLU A C 1
ATOM 987 O O . GLU A 1 126 ? -3.701 4.121 39.835 1.00 75.19 126 GLU A O 1
ATOM 992 N N . GLU A 1 127 ? -4.602 2.623 38.432 1.00 78.50 127 GLU A N 1
ATOM 993 C CA . GLU A 1 127 ? -5.784 2.323 39.250 1.00 78.50 127 GLU A CA 1
ATOM 994 C C . GLU A 1 127 ? -5.848 0.827 39.610 1.00 78.50 127 GLU A C 1
ATOM 996 O O . GLU A 1 127 ? -5.568 -0.052 38.797 1.00 78.50 127 GLU A O 1
ATOM 1001 N N . GLU A 1 128 ? -6.249 0.500 40.842 1.00 79.12 128 GLU A N 1
ATOM 1002 C CA . GLU A 1 128 ? -6.386 -0.900 41.254 1.00 79.12 128 GLU A CA 1
ATOM 1003 C C . GLU A 1 128 ? -7.711 -1.480 40.731 1.00 79.12 128 GLU A C 1
ATOM 1005 O O . GLU A 1 128 ? -8.807 -1.095 41.156 1.00 79.12 128 GLU A O 1
ATOM 1010 N N . ILE A 1 129 ? -7.610 -2.417 39.785 1.00 83.19 129 ILE A N 1
ATOM 1011 C CA . ILE A 1 129 ? -8.759 -3.126 39.214 1.00 83.19 129 ILE A CA 1
ATOM 1012 C C . ILE A 1 129 ? -9.228 -4.212 40.188 1.00 83.19 129 ILE A C 1
ATOM 1014 O O . ILE A 1 129 ? -8.512 -5.174 40.454 1.00 83.19 129 ILE A O 1
ATOM 1018 N N . ILE A 1 130 ? -10.467 -4.089 40.663 1.00 78.62 130 ILE A N 1
ATOM 1019 C CA . ILE A 1 130 ? -11.117 -5.080 41.533 1.00 78.62 130 ILE A CA 1
ATOM 1020 C C . ILE A 1 130 ? -11.697 -6.217 40.693 1.00 78.62 130 ILE A C 1
ATOM 1022 O O . ILE A 1 130 ? -11.568 -7.389 41.035 1.00 78.62 130 ILE A O 1
ATOM 1026 N N . GLU A 1 131 ? -12.401 -5.865 39.616 1.00 79.56 131 GLU A N 1
ATOM 1027 C CA . GLU A 1 131 ? -13.162 -6.825 38.822 1.00 79.56 131 GLU A CA 1
ATOM 1028 C C . GLU A 1 131 ? -13.418 -6.281 37.417 1.00 79.56 131 GLU A C 1
ATOM 1030 O O . GLU A 1 131 ? -13.678 -5.086 37.240 1.00 79.56 131 GLU A O 1
ATOM 1035 N N . ILE A 1 132 ? -13.387 -7.172 36.428 1.00 82.81 132 ILE A N 1
ATOM 1036 C CA . ILE A 1 132 ? -13.762 -6.890 35.042 1.00 82.81 132 ILE A CA 1
ATOM 1037 C C . ILE A 1 132 ? -14.898 -7.845 34.686 1.00 82.81 132 ILE A C 1
ATOM 1039 O O . ILE A 1 132 ? -14.722 -9.059 34.751 1.00 82.81 132 ILE A O 1
ATOM 1043 N N . ILE A 1 133 ? -16.059 -7.298 34.327 1.00 82.56 133 ILE A N 1
ATOM 1044 C CA . ILE A 1 133 ? -17.261 -8.073 34.006 1.00 82.56 133 ILE A CA 1
ATOM 1045 C C . ILE A 1 133 ? -17.653 -7.791 32.547 1.00 82.56 133 ILE A C 1
ATOM 1047 O O . ILE A 1 133 ? -17.896 -6.625 32.214 1.00 82.56 133 ILE A O 1
ATOM 1051 N N . PRO A 1 134 ? -17.753 -8.814 31.677 1.00 82.88 134 PRO A N 1
ATOM 1052 C CA . PRO A 1 134 ? -18.247 -8.634 30.315 1.00 82.88 134 PRO A CA 1
ATOM 1053 C C . PRO A 1 134 ? -19.716 -8.189 30.338 1.00 82.88 134 PRO A C 1
ATOM 1055 O O . PRO A 1 134 ? -20.547 -8.769 31.041 1.00 82.88 134 PRO A O 1
ATOM 1058 N N . ALA A 1 135 ? -20.045 -7.127 29.600 1.00 82.94 135 ALA A N 1
ATOM 1059 C CA . ALA A 1 135 ? -21.400 -6.590 29.547 1.00 82.94 135 ALA A CA 1
ATOM 1060 C C . ALA A 1 135 ? -22.340 -7.461 28.696 1.00 82.94 135 ALA A C 1
ATOM 1062 O O . ALA A 1 135 ? -21.911 -8.282 27.893 1.00 82.94 135 ALA A O 1
ATOM 1063 N N . ASN A 1 136 ? -23.652 -7.217 28.763 1.00 78.00 136 ASN A N 1
ATOM 1064 C CA . ASN A 1 136 ? -24.621 -7.828 27.835 1.00 78.00 136 ASN A CA 1
ATOM 1065 C C . ASN A 1 136 ? -24.510 -7.355 26.375 1.00 78.00 136 ASN A C 1
ATOM 1067 O O . ASN A 1 136 ? -25.354 -7.704 25.548 1.00 78.00 136 ASN A O 1
ATOM 1071 N N . ILE A 1 137 ? -23.528 -6.514 26.069 1.00 79.12 137 ILE A N 1
ATOM 1072 C CA . ILE A 1 137 ? -23.211 -6.048 24.727 1.00 79.12 137 ILE A CA 1
ATOM 1073 C C . ILE A 1 137 ? -21.766 -6.457 24.476 1.00 79.12 137 ILE A C 1
ATOM 1075 O O . ILE A 1 137 ? -20.890 -6.121 25.271 1.00 79.12 137 ILE A O 1
ATOM 1079 N N . GLU A 1 138 ? -21.548 -7.194 23.393 1.00 77.31 138 GLU A N 1
ATOM 1080 C CA . GLU A 1 138 ? -20.233 -7.697 23.008 1.00 77.31 138 GLU A CA 1
ATOM 1081 C C . GLU A 1 138 ? -19.219 -6.560 22.855 1.00 77.31 138 GLU A C 1
ATOM 1083 O O . GLU A 1 138 ? -19.535 -5.495 22.311 1.00 77.31 138 GLU A O 1
ATOM 1088 N N . GLY A 1 139 ? -18.011 -6.790 23.373 1.00 78.25 139 GLY A N 1
ATOM 1089 C CA . GLY A 1 139 ? -16.911 -5.835 23.318 1.00 78.25 139 GLY A CA 1
ATOM 1090 C C . GLY A 1 139 ? -17.050 -4.627 24.249 1.00 78.25 139 GLY A C 1
ATOM 1091 O O . GLY A 1 139 ? -16.305 -3.657 24.110 1.00 78.25 139 GLY A O 1
ATOM 1092 N N . TYR A 1 140 ? -17.966 -4.684 25.219 1.00 84.56 140 TYR A N 1
ATOM 1093 C CA . TYR A 1 140 ? -18.049 -3.721 26.314 1.00 84.56 140 TYR A CA 1
ATOM 1094 C C . TYR A 1 140 ? -17.829 -4.394 27.664 1.00 84.56 140 TYR A C 1
ATOM 1096 O O . TYR A 1 140 ? -18.484 -5.378 27.984 1.00 84.56 140 TYR A O 1
ATOM 1104 N N . CYS A 1 141 ? -16.989 -3.813 28.511 1.00 85.50 141 CYS A N 1
ATOM 1105 C CA . CYS A 1 141 ? -16.737 -4.323 29.856 1.00 85.50 141 CYS A CA 1
ATOM 1106 C C . CYS A 1 141 ? -17.139 -3.306 30.914 1.00 85.50 141 CYS A C 1
ATOM 1108 O O . CYS A 1 141 ? -16.990 -2.093 30.739 1.00 85.50 141 CYS A O 1
ATOM 1110 N N . VAL A 1 142 ? -17.620 -3.814 32.042 1.00 85.12 142 VAL A N 1
ATOM 1111 C CA . VAL A 1 142 ? -17.761 -3.050 33.277 1.00 85.12 142 VAL A CA 1
ATOM 1112 C C . VAL A 1 142 ? -16.516 -3.303 34.115 1.00 85.12 142 VAL A C 1
ATOM 1114 O O . VAL A 1 142 ? -16.235 -4.443 34.481 1.00 85.12 142 VAL A O 1
ATOM 1117 N N . VAL A 1 143 ? -15.775 -2.244 34.420 1.00 86.00 143 VAL A N 1
ATOM 1118 C CA . VAL A 1 143 ? -14.556 -2.302 35.229 1.00 86.00 143 VAL A CA 1
ATOM 1119 C C . VAL A 1 143 ? -14.845 -1.664 36.581 1.00 86.00 143 VAL A C 1
ATOM 1121 O O . VAL A 1 143 ? -15.279 -0.509 36.660 1.00 86.00 143 VAL A O 1
ATOM 1124 N N . LYS A 1 144 ? -14.627 -2.424 37.655 1.00 82.44 144 LYS A N 1
ATOM 1125 C CA . LYS A 1 144 ? -14.673 -1.925 39.032 1.00 82.44 144 LYS A CA 1
ATOM 1126 C C . LYS A 1 144 ? -13.272 -1.526 39.460 1.00 82.44 144 LYS A C 1
ATOM 1128 O O . LYS A 1 144 ? -12.374 -2.364 39.476 1.00 82.44 144 LYS A O 1
ATOM 1133 N N . LEU A 1 145 ? -13.118 -0.269 39.850 1.00 84.12 145 LEU A N 1
ATOM 1134 C CA . LEU A 1 145 ? -11.851 0.309 40.282 1.00 84.12 145 LEU A CA 1
ATOM 1135 C C . LEU A 1 145 ? -11.932 0.681 41.763 1.00 84.12 145 LEU A C 1
ATOM 1137 O O . LEU A 1 145 ? -12.958 1.192 42.237 1.00 84.12 145 LEU A O 1
ATOM 1141 N N . GLN A 1 146 ? -10.853 0.414 42.492 1.00 78.50 146 GLN A N 1
ATOM 1142 C CA . GLN A 1 146 ? -10.666 0.848 43.870 1.00 78.50 146 GLN A CA 1
ATOM 1143 C C . GLN A 1 146 ? -9.959 2.208 43.857 1.00 78.50 146 GLN A C 1
ATOM 1145 O O . GLN A 1 146 ? -8.835 2.326 43.379 1.00 78.50 146 GLN A O 1
ATOM 1150 N N . GLN A 1 147 ? -10.619 3.240 44.385 1.00 73.56 147 GLN A N 1
ATOM 1151 C CA . GLN A 1 147 ? -10.020 4.559 44.596 1.00 73.56 147 GLN A CA 1
ATOM 1152 C C . GLN A 1 147 ? -9.957 4.884 46.092 1.00 73.56 147 GLN A C 1
ATOM 1154 O O . GLN A 1 147 ? -10.662 4.281 46.908 1.00 73.56 147 GLN A O 1
ATOM 1159 N N . GLU A 1 148 ? -9.147 5.882 46.459 1.00 61.56 148 GLU A N 1
ATOM 1160 C CA . GLU A 1 148 ? -8.995 6.347 47.849 1.00 61.56 148 GLU A CA 1
ATOM 1161 C C . GLU A 1 148 ? -10.322 6.807 48.484 1.00 61.56 148 GLU A C 1
ATOM 1163 O O . GLU A 1 148 ? -10.485 6.762 49.701 1.00 61.56 148 GLU A O 1
ATOM 1168 N N . THR A 1 149 ? -11.298 7.218 47.666 1.00 59.47 149 THR A N 1
ATOM 1169 C CA . THR A 1 149 ? -12.599 7.752 48.107 1.00 59.47 149 THR A CA 1
ATOM 1170 C C . THR A 1 149 ? -13.763 6.762 47.975 1.00 59.47 149 THR A C 1
ATOM 1172 O O . THR A 1 149 ? -14.890 7.095 48.347 1.00 59.47 149 THR A O 1
ATOM 1175 N N . GLY A 1 150 ? -13.520 5.536 47.492 1.00 71.50 150 GLY A N 1
ATOM 1176 C CA . GLY A 1 150 ? -14.547 4.500 47.357 1.00 71.50 150 GLY A CA 1
ATOM 1177 C C . GLY A 1 150 ? -14.389 3.617 46.118 1.00 71.50 150 GLY A C 1
ATOM 1178 O O . GLY A 1 150 ? -13.354 3.606 45.458 1.00 71.50 150 GLY A O 1
ATOM 1179 N N . ARG A 1 151 ? -15.439 2.847 45.808 1.00 75.56 151 ARG A N 1
ATOM 1180 C CA . ARG A 1 151 ? -15.502 1.990 44.612 1.00 75.56 151 ARG A CA 1
ATOM 1181 C C . ARG A 1 151 ? -16.115 2.771 43.454 1.00 75.56 151 ARG A C 1
ATOM 1183 O O . ARG A 1 151 ? -17.238 3.260 43.587 1.00 75.56 151 ARG A O 1
ATOM 1190 N N . MET A 1 152 ? -15.413 2.851 42.327 1.00 78.12 152 MET A N 1
ATOM 1191 C CA . MET A 1 152 ? -15.905 3.490 41.105 1.00 78.12 152 MET A CA 1
ATOM 1192 C C . MET A 1 152 ? -16.163 2.439 40.025 1.00 78.12 152 MET A C 1
ATOM 1194 O O . MET A 1 152 ? -15.399 1.490 39.871 1.00 78.12 152 MET A O 1
ATOM 1198 N N . ILE A 1 153 ? -17.256 2.605 39.279 1.00 81.12 153 ILE A N 1
ATOM 1199 C CA . ILE A 1 153 ? -17.624 1.721 38.171 1.00 81.12 153 ILE A CA 1
ATOM 1200 C C . ILE A 1 153 ? -17.458 2.493 36.869 1.00 81.12 153 ILE A C 1
ATOM 1202 O O . ILE A 1 153 ? -18.092 3.537 36.684 1.00 81.12 153 ILE A O 1
ATOM 1206 N N . ARG A 1 154 ? -16.637 1.963 35.964 1.00 83.75 154 ARG A N 1
ATOM 1207 C CA . ARG A 1 154 ? -16.411 2.515 34.625 1.00 83.75 154 ARG A CA 1
ATOM 1208 C C . ARG A 1 154 ? -16.831 1.513 33.559 1.00 83.75 154 ARG A C 1
ATOM 1210 O O . ARG A 1 154 ? -16.835 0.307 33.788 1.00 83.75 154 ARG A O 1
ATOM 1217 N N . ILE A 1 155 ? -17.244 2.028 32.406 1.00 85.06 155 ILE A N 1
ATOM 1218 C CA . ILE A 1 155 ? -17.650 1.215 31.257 1.00 85.06 155 ILE A CA 1
ATOM 1219 C C . ILE A 1 155 ? -16.663 1.490 30.139 1.00 85.06 155 ILE A C 1
ATOM 1221 O O . ILE A 1 155 ? -16.486 2.648 29.754 1.00 85.06 155 ILE A O 1
ATOM 1225 N N . VAL A 1 156 ? -16.062 0.429 29.618 1.00 85.56 156 VAL A N 1
ATOM 1226 C CA . VAL A 1 156 ? -15.036 0.509 28.581 1.00 85.56 156 VAL A CA 1
ATOM 1227 C C . VAL A 1 156 ? -15.436 -0.280 27.340 1.00 85.56 156 VAL A C 1
ATOM 1229 O O . VAL A 1 156 ? -16.065 -1.331 27.448 1.00 85.56 156 VAL A O 1
ATOM 1232 N N . GLU A 1 157 ? -15.088 0.237 26.164 1.00 84.75 157 GLU A N 1
ATOM 1233 C CA . GLU A 1 157 ? -15.140 -0.473 24.880 1.00 84.75 157 GLU A CA 1
ATOM 1234 C C . GLU A 1 157 ? -13.782 -1.138 24.625 1.00 84.75 157 GLU A C 1
ATOM 1236 O O . GLU A 1 157 ? -12.751 -0.468 24.706 1.00 84.75 157 GLU A O 1
ATOM 1241 N N . VAL A 1 158 ? -13.782 -2.436 24.311 1.00 83.69 158 VAL A N 1
ATOM 1242 C CA . VAL A 1 158 ? -12.574 -3.237 24.030 1.00 83.69 158 VAL A CA 1
ATOM 1243 C C . VAL A 1 158 ? -12.494 -3.764 22.595 1.00 83.69 158 VAL A C 1
ATOM 1245 O O . VAL A 1 158 ? -11.418 -4.177 22.169 1.00 83.69 158 VAL A O 1
ATOM 1248 N N . SER A 1 159 ? -13.565 -3.639 21.798 1.00 70.00 159 SER A N 1
ATOM 1249 C CA . SER A 1 159 ? -13.633 -4.115 20.399 1.00 70.00 159 SER A CA 1
ATOM 1250 C C . SER A 1 159 ? -12.699 -3.381 19.417 1.00 70.00 159 SER A C 1
ATOM 1252 O O . SER A 1 159 ? -12.739 -3.622 18.210 1.00 70.00 159 SER A O 1
ATOM 1254 N N . GLY A 1 160 ? -11.905 -2.419 19.893 1.00 67.25 160 GLY A N 1
ATOM 1255 C CA . GLY A 1 160 ? -10.970 -1.626 19.099 1.00 67.25 160 GLY A CA 1
ATOM 1256 C C . GLY A 1 160 ? -9.503 -2.048 19.248 1.00 67.25 160 GLY A C 1
ATOM 1257 O O . GLY A 1 160 ? -9.138 -3.030 19.897 1.00 67.25 160 GLY A O 1
ATOM 1258 N N . PHE A 1 161 ? -8.618 -1.241 18.657 1.00 68.00 161 PHE A N 1
ATOM 1259 C CA . PHE A 1 161 ? -7.166 -1.376 18.841 1.00 68.00 161 PHE A CA 1
ATOM 1260 C C . PHE A 1 161 ? -6.699 -1.018 20.262 1.00 68.00 161 PHE A C 1
ATOM 1262 O O . PHE A 1 161 ? -5.558 -1.298 20.608 1.00 68.00 161 PHE A O 1
ATOM 1269 N N . GLY A 1 162 ? -7.569 -0.428 21.081 1.00 73.06 162 GLY A N 1
ATOM 1270 C CA . GLY A 1 162 ? -7.295 -0.064 22.465 1.00 73.06 162 GLY A CA 1
ATOM 1271 C C . GLY A 1 162 ? -8.585 0.015 23.275 1.00 73.06 162 GLY A C 1
ATOM 1272 O O . GLY A 1 162 ? -9.660 -0.306 22.765 1.00 73.06 162 GLY A O 1
ATOM 1273 N N . VAL A 1 163 ? -8.448 0.442 24.526 1.00 82.62 163 VAL A N 1
ATOM 1274 C CA . VAL A 1 163 ? -9.557 0.613 25.467 1.00 82.62 163 VAL A CA 1
ATOM 1275 C C . VAL A 1 163 ? -10.045 2.053 25.411 1.00 82.62 163 VAL A C 1
ATOM 1277 O O . VAL A 1 163 ? -9.244 2.983 25.506 1.00 82.62 163 VAL A O 1
ATOM 1280 N N . GLU A 1 164 ? -11.351 2.244 25.250 1.00 81.88 164 GLU A N 1
ATOM 1281 C CA . GLU A 1 164 ? -11.973 3.570 25.275 1.00 81.88 164 GLU A CA 1
ATOM 1282 C C . GLU A 1 164 ? -13.023 3.640 26.387 1.00 81.88 164 GLU A C 1
ATOM 1284 O O . GLU A 1 164 ? -13.947 2.828 26.440 1.00 81.88 164 GLU A O 1
ATOM 1289 N N . GLU A 1 165 ? -12.891 4.613 27.291 1.00 83.06 165 GLU A N 1
ATOM 1290 C CA . GLU A 1 165 ? -13.869 4.826 28.357 1.00 83.06 165 GLU A CA 1
ATOM 1291 C C . GLU A 1 165 ? -15.104 5.568 27.833 1.00 83.06 165 GLU A C 1
ATOM 1293 O O . GLU A 1 165 ? -15.026 6.688 27.318 1.00 83.06 165 GLU A O 1
ATOM 1298 N N . ILE A 1 166 ? -16.282 4.976 28.029 1.00 81.38 166 ILE A N 1
ATOM 1299 C CA . ILE A 1 166 ? -17.540 5.601 27.629 1.00 81.38 166 ILE A CA 1
ATOM 1300 C C . ILE A 1 166 ? -18.033 6.509 28.748 1.00 81.38 166 ILE A C 1
ATOM 1302 O O . ILE A 1 166 ? -18.671 6.090 29.725 1.00 81.38 166 ILE A O 1
ATOM 1306 N N . ASN A 1 167 ? -17.814 7.803 28.555 1.00 70.56 167 ASN A N 1
ATOM 1307 C CA . ASN A 1 167 ? -18.251 8.814 29.507 1.00 70.56 167 ASN A CA 1
ATOM 1308 C C . ASN A 1 167 ? -19.752 9.124 29.393 1.00 70.56 167 ASN A C 1
ATOM 1310 O O . ASN A 1 167 ? -20.425 9.224 30.422 1.00 70.56 167 ASN A O 1
ATOM 1314 N N . GLU A 1 168 ? -20.328 9.157 28.186 1.00 69.12 168 GLU A N 1
ATOM 1315 C CA . GLU A 1 168 ? -21.739 9.508 27.969 1.00 69.12 168 GLU A CA 1
ATOM 1316 C C . GLU A 1 168 ? -22.348 8.779 26.760 1.00 69.12 168 GLU A C 1
ATOM 1318 O O . GLU A 1 168 ? -21.684 8.540 25.758 1.00 69.12 168 GLU A O 1
ATOM 1323 N N . GLY A 1 169 ? -23.639 8.423 26.829 1.00 76.31 169 GLY A N 1
ATOM 1324 C CA . GLY A 1 169 ? -24.356 7.866 25.677 1.00 76.31 169 GLY A CA 1
ATOM 1325 C C . GLY A 1 169 ? -25.535 6.952 26.013 1.00 76.31 169 GLY A C 1
ATOM 1326 O O . GLY A 1 169 ? -25.760 6.562 27.162 1.00 76.31 169 GLY A O 1
ATOM 1327 N N . LYS A 1 170 ? -26.303 6.585 24.977 1.00 75.38 170 LYS A N 1
ATOM 1328 C CA . LYS A 1 170 ? -27.395 5.595 25.082 1.00 75.38 170 LYS A CA 1
ATOM 1329 C C . LYS A 1 170 ? -26.862 4.216 25.496 1.00 75.38 170 LYS A C 1
ATOM 1331 O O . LYS A 1 170 ? -27.507 3.539 26.292 1.00 75.38 170 LYS A O 1
ATOM 1336 N N . THR A 1 171 ? -25.673 3.850 25.016 1.00 75.25 171 THR A N 1
ATOM 1337 C CA . THR A 1 171 ? -24.977 2.592 25.330 1.00 75.25 171 THR A CA 1
ATOM 1338 C C . THR A 1 171 ? -24.622 2.501 26.813 1.00 75.25 171 THR A C 1
ATOM 1340 O O . THR A 1 171 ? -25.024 1.544 27.468 1.00 75.25 171 THR A O 1
ATOM 1343 N N . LYS A 1 172 ? -24.016 3.553 27.389 1.00 78.69 172 LYS A N 1
ATOM 1344 C CA . LYS A 1 172 ? -23.713 3.634 28.829 1.00 78.69 172 LYS A CA 1
ATOM 1345 C C . LYS A 1 172 ? -24.959 3.424 29.688 1.00 78.69 172 LYS A C 1
ATOM 1347 O O . LYS A 1 172 ? -24.955 2.602 30.594 1.00 78.69 172 LYS A O 1
ATOM 1352 N N . LYS A 1 173 ? -26.064 4.113 29.375 1.00 80.06 173 LYS A N 1
ATOM 1353 C CA . LYS A 1 173 ? -27.330 3.966 30.121 1.00 80.06 173 LYS A CA 1
ATOM 1354 C C . LYS A 1 173 ? -27.896 2.546 30.047 1.00 80.06 173 LYS A C 1
ATOM 1356 O O . LYS A 1 173 ? -28.456 2.071 31.031 1.00 80.06 173 LYS A O 1
ATOM 1361 N N . LYS A 1 174 ? -27.761 1.882 28.895 1.00 80.56 174 LYS A N 1
ATOM 1362 C CA . LYS A 1 174 ? -28.216 0.500 28.691 1.00 80.56 174 LYS A CA 1
ATOM 1363 C C . LYS A 1 174 ? -27.379 -0.488 29.511 1.00 80.56 174 LYS A C 1
ATOM 1365 O O . LYS A 1 174 ? -27.963 -1.336 30.177 1.00 80.56 174 LYS A O 1
ATOM 1370 N N . ILE A 1 175 ? -26.055 -0.324 29.517 1.00 81.62 175 ILE A N 1
ATOM 1371 C CA . ILE A 1 175 ? -25.126 -1.169 30.282 1.00 81.62 175 ILE A CA 1
ATOM 1372 C C . ILE A 1 175 ? -25.278 -0.930 31.790 1.00 81.62 175 ILE A C 1
ATOM 1374 O O . ILE A 1 175 ? -25.366 -1.893 32.536 1.00 81.62 175 ILE A O 1
ATOM 1378 N N . ILE A 1 176 ? -25.404 0.322 32.252 1.00 81.81 176 ILE A N 1
ATOM 1379 C CA . ILE A 1 176 ? -25.650 0.622 33.678 1.00 81.81 176 ILE A CA 1
ATOM 1380 C C . ILE A 1 176 ? -26.971 0.008 34.145 1.00 81.81 176 ILE A C 1
ATOM 1382 O O . ILE A 1 176 ? -27.028 -0.566 35.226 1.00 81.81 176 ILE A O 1
ATOM 1386 N N . ARG A 1 177 ? -28.040 0.115 33.342 1.00 82.50 177 ARG A N 1
ATOM 1387 C CA . ARG A 1 177 ? -29.331 -0.495 33.686 1.00 82.50 177 ARG A CA 1
ATOM 1388 C C . ARG A 1 177 ? -29.204 -2.010 33.823 1.00 82.50 177 ARG A C 1
ATOM 1390 O O . ARG A 1 177 ? -29.642 -2.546 34.827 1.00 82.50 177 ARG A O 1
ATOM 1397 N N . TRP A 1 178 ? -28.571 -2.657 32.848 1.00 83.56 178 TRP A N 1
ATOM 1398 C CA . TRP A 1 178 ? -28.297 -4.090 32.889 1.00 83.56 178 TRP A CA 1
ATOM 1399 C C . TRP A 1 178 ? -27.467 -4.487 34.117 1.00 83.56 178 TRP A C 1
ATOM 1401 O O . TRP A 1 178 ? -27.827 -5.414 34.830 1.00 83.56 178 TRP A O 1
ATOM 1411 N N . TYR A 1 179 ? -26.395 -3.749 34.399 1.00 80.25 179 TYR A N 1
ATOM 1412 C CA . TYR A 1 179 ? -25.515 -4.013 35.532 1.00 80.25 179 TYR A CA 1
ATOM 1413 C C . TYR A 1 179 ? -26.248 -3.868 36.878 1.00 80.25 179 TYR A C 1
ATOM 1415 O O . TYR A 1 179 ? -26.074 -4.690 37.771 1.00 80.25 179 TYR A O 1
ATOM 1423 N N . ASN A 1 180 ? -27.122 -2.866 37.010 1.00 81.31 180 ASN A N 1
ATOM 1424 C CA . ASN A 1 180 ? -27.943 -2.669 38.208 1.00 81.31 180 ASN A CA 1
ATOM 1425 C C . ASN A 1 180 ? -29.040 -3.731 38.379 1.00 81.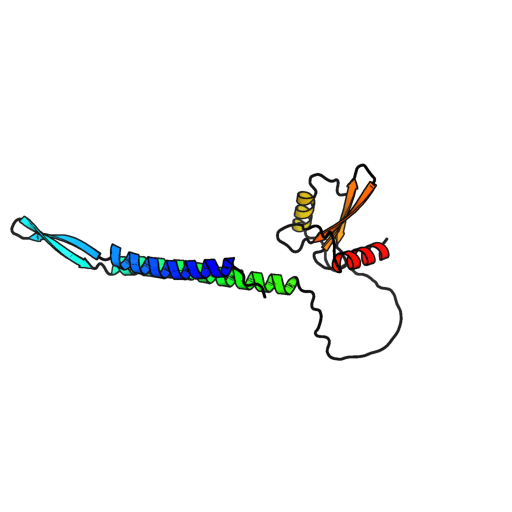31 180 ASN A C 1
ATOM 1427 O O . ASN A 1 180 ? -29.528 -3.906 39.485 1.00 81.31 180 ASN A O 1
ATOM 1431 N N . GLU A 1 181 ? -29.464 -4.400 37.305 1.00 77.62 181 GLU A N 1
ATOM 1432 C CA . GLU A 1 181 ? -30.414 -5.521 37.368 1.00 77.62 181 GLU A CA 1
ATOM 1433 C C . GLU A 1 181 ? -29.728 -6.847 37.761 1.00 77.62 181 GLU A C 1
ATOM 1435 O O . GLU A 1 181 ? -30.409 -7.806 38.118 1.00 77.62 181 GLU A O 1
ATOM 1440 N N . LEU A 1 182 ? -28.391 -6.898 37.700 1.00 67.75 182 LEU A N 1
ATOM 1441 C CA . LEU A 1 182 ? -27.547 -8.036 38.088 1.00 67.75 182 LEU A CA 1
ATOM 1442 C C . LEU A 1 182 ? -27.034 -7.973 39.534 1.00 67.75 182 LEU A C 1
ATOM 1444 O O . LEU A 1 182 ? -26.610 -9.005 40.056 1.00 67.75 182 LEU A O 1
ATOM 1448 N N . SER A 1 183 ? -27.028 -6.783 40.144 1.00 53.56 183 SER A N 1
ATOM 1449 C CA . SER A 1 183 ? -26.559 -6.526 41.514 1.00 53.56 183 SER A CA 1
ATOM 1450 C C . SER A 1 183 ? -27.701 -6.458 42.518 1.00 53.56 183 SER A C 1
ATOM 1452 O O . SER A 1 183 ? -27.372 -6.657 43.709 1.00 53.56 183 SER A O 1
#

Sequence (183 aa):
MKENQVAKILYIIGIAQIGIGFVLGLIVGATETVIYGPNGFGQVQSGFNFSIFITWTLGGFVSGMLFIGFSEVIKLLHEINWKMKVPESGKAEGLMLDTNQKQVNVTVNWELEEAELEKIKDFYQEEEIIEIIPANIEGYCVVKLQQETGRMIRIVEVSGFGVEEINEGKTKKKIIRWYNELS

Foldseek 3Di:
DDFPVQLVVLLVVLVVLLVVLQVVLAVVQFDWDWDQDPVRDTDTDIDGRVVSSCVSNVVSNVSSVVSNVVSVVVRVVVVVLVVVVDPPDDDDDDDDDDDDDDDDPLPLPDDQDPVLVVLVCVVVVVWAWPDWAQFSDPQKIWTWTDDPVGIDIWIWGRSDPHIDTDPDDPVVVVRVVRVVVVD

Radius of gyration: 30.82 Å; chains: 1; bounding box: 90×25×84 Å